Protein AF-A0A7J2JMW1-F1 (afdb_monomer)

Structure (mmCIF, N/CA/C/O backbone):
data_AF-A0A7J2JMW1-F1
#
_entry.id   AF-A0A7J2JMW1-F1
#
loop_
_atom_site.group_PDB
_atom_site.id
_atom_site.type_symbol
_atom_site.label_atom_id
_atom_site.label_alt_id
_atom_site.label_comp_id
_atom_site.label_asym_id
_atom_site.label_entity_id
_atom_site.label_seq_id
_atom_site.pdbx_PDB_ins_code
_atom_site.Cartn_x
_atom_site.Cartn_y
_atom_site.Cartn_z
_atom_site.occupancy
_atom_site.B_iso_or_equiv
_atom_site.auth_seq_id
_atom_site.auth_comp_id
_atom_site.auth_asym_id
_atom_site.auth_atom_id
_atom_site.pdbx_PDB_model_num
ATOM 1 N N . MET A 1 1 ? 37.264 -0.607 -30.965 1.00 69.75 1 MET A N 1
ATOM 2 C CA . MET A 1 1 ? 37.914 0.614 -31.497 1.00 69.75 1 MET A CA 1
ATOM 3 C C . MET A 1 1 ? 38.878 0.323 -32.638 1.00 69.75 1 MET A C 1
ATOM 5 O O . MET A 1 1 ? 38.460 0.465 -33.776 1.00 69.75 1 MET A O 1
ATOM 9 N N . ARG A 1 2 ? 40.104 -0.171 -32.392 1.00 77.38 2 ARG A N 1
ATOM 10 C CA . ARG A 1 2 ? 41.103 -0.419 -33.459 1.00 77.38 2 ARG A CA 1
ATOM 11 C C . ARG A 1 2 ? 40.596 -1.286 -34.617 1.00 77.38 2 ARG A C 1
ATOM 13 O O . ARG A 1 2 ? 40.834 -0.962 -35.769 1.00 77.38 2 ARG A O 1
ATOM 20 N N . GLN A 1 3 ? 39.846 -2.343 -34.321 1.00 74.31 3 GLN A N 1
ATOM 21 C CA . GLN A 1 3 ? 39.308 -3.227 -35.358 1.00 74.31 3 GLN A CA 1
ATOM 22 C C . GLN A 1 3 ? 38.201 -2.571 -36.197 1.00 74.31 3 GLN A C 1
ATOM 24 O O . GLN A 1 3 ? 38.167 -2.760 -37.406 1.00 74.31 3 GLN A O 1
ATOM 29 N N . ALA A 1 4 ? 37.348 -1.742 -35.586 1.00 71.19 4 ALA A N 1
ATOM 30 C CA . ALA A 1 4 ? 36.343 -0.965 -36.315 1.00 71.19 4 ALA A CA 1
ATOM 31 C C . ALA A 1 4 ? 37.003 0.067 -37.248 1.00 71.19 4 ALA A C 1
ATOM 33 O O . ALA A 1 4 ? 36.588 0.213 -38.392 1.00 71.19 4 ALA A O 1
ATOM 34 N N . TYR A 1 5 ? 38.082 0.706 -36.782 1.00 77.50 5 TYR A N 1
ATOM 35 C CA . TYR A 1 5 ? 38.898 1.623 -37.578 1.00 77.50 5 TYR A CA 1
ATOM 36 C C . TYR A 1 5 ? 39.557 0.932 -38.782 1.00 77.50 5 TYR A C 1
ATOM 38 O O . TYR A 1 5 ? 39.379 1.366 -39.917 1.00 77.50 5 TYR A O 1
ATOM 46 N N . VAL A 1 6 ? 40.251 -0.188 -38.554 1.00 80.19 6 VAL A N 1
ATOM 47 C CA . VAL A 1 6 ? 40.912 -0.958 -39.623 1.00 80.19 6 VAL A CA 1
ATOM 48 C C . VAL A 1 6 ? 39.897 -1.457 -40.654 1.00 80.19 6 VAL A C 1
ATOM 50 O O . VAL A 1 6 ? 40.123 -1.309 -41.852 1.00 80.19 6 VAL A O 1
ATOM 53 N N . ASN A 1 7 ? 38.753 -1.981 -40.209 1.00 80.19 7 ASN A N 1
ATOM 54 C CA . ASN A 1 7 ? 37.707 -2.463 -41.111 1.00 80.19 7 ASN A CA 1
ATOM 55 C C . ASN A 1 7 ? 37.127 -1.337 -41.978 1.00 80.19 7 ASN A C 1
ATOM 57 O O . ASN A 1 7 ? 36.917 -1.532 -43.173 1.00 80.19 7 ASN A O 1
ATOM 61 N N . ALA A 1 8 ? 36.895 -0.156 -41.404 1.00 79.44 8 ALA A N 1
ATOM 62 C CA . ALA A 1 8 ? 36.367 0.983 -42.145 1.00 79.44 8 ALA A CA 1
ATOM 63 C C . ALA A 1 8 ? 37.366 1.507 -43.187 1.00 79.44 8 ALA A C 1
ATOM 65 O O . ALA A 1 8 ? 36.980 1.765 -44.324 1.00 79.44 8 ALA A O 1
ATOM 66 N N . LEU A 1 9 ? 38.656 1.569 -42.842 1.00 81.50 9 LEU A N 1
ATOM 67 C CA . LEU A 1 9 ? 39.725 1.929 -43.779 1.00 81.50 9 LEU A CA 1
ATOM 68 C C . LEU A 1 9 ? 39.810 0.971 -44.967 1.00 81.50 9 LEU A C 1
ATOM 70 O O . LEU A 1 9 ? 39.900 1.416 -46.111 1.00 81.50 9 LEU A O 1
ATOM 74 N N . LEU A 1 10 ? 39.739 -0.336 -44.705 1.00 83.62 10 LEU A N 1
ATOM 75 C CA . LEU A 1 10 ? 39.743 -1.358 -45.753 1.00 83.62 10 LEU A CA 1
ATOM 76 C C . LEU A 1 10 ? 38.526 -1.234 -46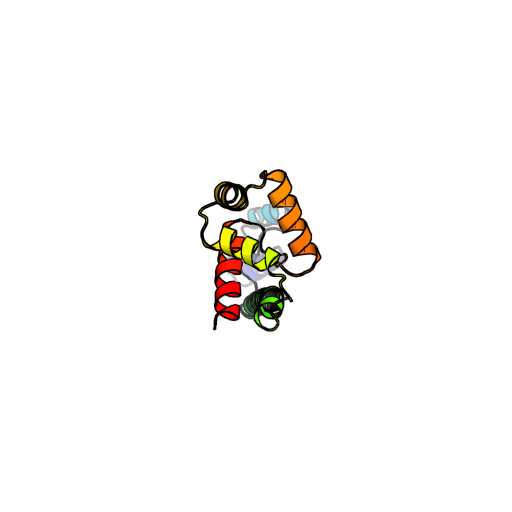.681 1.00 83.62 10 LEU A C 1
ATOM 78 O O . LEU A 1 10 ? 38.639 -1.469 -47.882 1.00 83.62 10 LEU A O 1
ATOM 82 N N . LEU A 1 11 ? 37.379 -0.825 -46.136 1.00 84.25 11 LEU A N 1
ATOM 83 C CA . LEU A 1 11 ? 36.120 -0.662 -46.864 1.00 84.25 11 LEU A CA 1
ATOM 84 C C . LEU A 1 11 ? 35.915 0.751 -47.444 1.00 84.25 11 LEU A C 1
ATOM 86 O O . LEU A 1 11 ? 34.873 1.001 -48.046 1.00 84.25 11 LEU A O 1
ATOM 90 N N . LYS A 1 12 ? 36.880 1.673 -47.280 1.00 82.31 12 LYS A N 1
ATOM 91 C CA . LYS A 1 12 ? 36.747 3.111 -47.607 1.00 82.31 12 LYS A CA 1
ATOM 92 C C . LYS A 1 12 ? 35.483 3.752 -47.008 1.00 82.31 12 LYS A C 1
ATOM 94 O O . LYS A 1 12 ? 34.867 4.625 -47.616 1.00 82.31 12 LYS A O 1
ATOM 99 N N . ALA A 1 13 ? 35.095 3.299 -45.823 1.00 83.38 13 ALA A N 1
ATOM 100 C CA . ALA A 1 13 ? 33.931 3.764 -45.086 1.00 83.38 13 ALA A CA 1
ATOM 101 C C . ALA A 1 13 ? 34.350 4.613 -43.878 1.00 83.38 13 ALA A C 1
ATOM 103 O O . ALA A 1 13 ? 35.514 4.626 -43.474 1.00 83.38 13 ALA A O 1
ATOM 104 N N . ILE A 1 14 ? 33.383 5.309 -43.282 1.00 81.06 14 ILE A N 1
ATOM 105 C CA . ILE A 1 14 ? 33.597 6.079 -42.055 1.00 81.06 14 ILE A CA 1
ATOM 106 C C . ILE A 1 14 ? 33.570 5.108 -40.861 1.00 81.06 14 ILE A C 1
ATOM 108 O O . ILE A 1 14 ? 32.594 4.365 -40.717 1.00 81.06 14 ILE A O 1
ATOM 112 N N . PRO A 1 15 ? 34.608 5.073 -40.006 1.00 82.62 15 PRO A N 1
ATOM 113 C CA . PRO A 1 15 ? 34.623 4.206 -38.836 1.00 82.62 15 PRO A CA 1
ATOM 114 C C . PRO A 1 15 ? 33.594 4.673 -37.810 1.00 82.62 15 PRO A C 1
ATOM 116 O O . PRO A 1 15 ? 33.664 5.795 -37.314 1.00 82.62 15 PRO A O 1
ATOM 119 N N . MET A 1 16 ? 32.654 3.793 -37.470 1.00 81.19 16 MET A N 1
ATOM 120 C CA . MET A 1 16 ? 31.580 4.079 -36.523 1.00 81.19 16 MET A CA 1
ATOM 121 C C . MET A 1 16 ? 31.387 2.920 -35.542 1.00 81.19 16 MET A C 1
ATOM 123 O O . MET A 1 16 ? 31.509 1.753 -35.916 1.00 81.19 16 MET A O 1
ATOM 127 N N . VAL A 1 17 ? 31.085 3.242 -34.284 1.00 80.56 17 VAL A N 1
ATOM 128 C CA . VAL A 1 17 ? 30.770 2.284 -33.218 1.00 80.56 17 VAL A CA 1
ATOM 129 C C . VAL A 1 17 ? 29.509 2.744 -32.490 1.00 80.56 17 VAL A C 1
ATOM 131 O O . VAL A 1 17 ? 29.374 3.914 -32.148 1.00 80.56 17 VAL A O 1
ATOM 134 N N . VAL A 1 18 ? 28.596 1.811 -32.231 1.00 78.19 18 VAL A N 1
ATOM 135 C CA . VAL A 1 18 ? 27.403 2.039 -31.405 1.00 78.19 18 VAL A CA 1
ATOM 136 C C . VAL A 1 18 ? 27.618 1.326 -30.074 1.00 78.19 18 VAL A C 1
ATOM 138 O O . VAL A 1 18 ? 27.895 0.123 -30.069 1.00 78.19 18 VAL A O 1
ATOM 141 N N . CYS A 1 19 ? 27.543 2.041 -28.951 1.00 73.50 19 CYS A N 1
ATOM 142 C CA . CYS A 1 19 ? 27.773 1.460 -27.625 1.00 73.50 19 CYS A CA 1
ATOM 143 C C . CYS A 1 19 ? 26.879 2.078 -26.540 1.00 73.50 19 CYS A C 1
ATOM 145 O O . CYS A 1 19 ? 26.310 3.148 -26.718 1.00 73.50 19 CYS A O 1
ATOM 147 N N . ARG A 1 20 ? 26.764 1.390 -25.398 1.00 66.75 20 ARG A N 1
ATOM 148 C CA . ARG A 1 20 ? 26.002 1.823 -24.207 1.00 66.75 20 ARG A CA 1
ATOM 149 C C . ARG A 1 20 ? 26.827 2.755 -23.301 1.00 66.75 20 ARG A C 1
ATOM 151 O O . ARG A 1 20 ? 26.780 2.650 -22.086 1.00 66.75 20 ARG A O 1
ATOM 158 N N . GLY A 1 21 ? 27.704 3.561 -23.896 1.00 70.62 21 GLY A N 1
ATOM 159 C CA . GLY A 1 21 ? 28.742 4.316 -23.186 1.00 70.62 21 GLY A CA 1
ATOM 160 C C . GLY A 1 21 ? 30.121 3.643 -23.189 1.00 70.62 21 GLY A C 1
ATOM 161 O O . GLY A 1 21 ? 30.333 2.581 -23.786 1.00 70.62 21 GLY A O 1
ATOM 162 N N . PHE A 1 22 ? 31.092 4.306 -22.561 1.00 72.31 22 PHE A N 1
ATOM 163 C CA . PHE A 1 22 ? 32.492 3.882 -22.524 1.00 72.31 22 PHE A CA 1
ATOM 164 C C . PHE A 1 22 ? 32.812 3.108 -21.244 1.00 72.31 22 PHE A C 1
ATOM 166 O O . PHE A 1 22 ? 32.575 3.592 -20.143 1.00 72.31 22 PHE A O 1
ATOM 173 N N . SER A 1 23 ? 33.423 1.928 -21.381 1.00 68.19 23 SER A N 1
ATOM 174 C CA . SER A 1 23 ? 33.852 1.116 -20.231 1.00 68.19 23 SER A CA 1
ATOM 175 C C . SER A 1 23 ? 35.045 1.710 -19.465 1.00 68.19 23 SER A C 1
ATOM 177 O O . SER A 1 23 ? 35.280 1.330 -18.324 1.00 68.19 23 SER A O 1
ATOM 179 N N . ASP A 1 24 ? 35.810 2.608 -20.093 1.00 76.06 24 ASP A N 1
ATOM 180 C CA . ASP A 1 24 ? 36.987 3.281 -19.529 1.00 76.06 24 ASP A CA 1
ATOM 181 C C . ASP A 1 24 ? 37.184 4.630 -20.258 1.00 76.06 24 ASP A C 1
ATOM 183 O O . ASP A 1 24 ? 37.062 4.660 -21.491 1.00 76.06 24 ASP A O 1
ATOM 187 N N . PRO A 1 25 ? 37.507 5.737 -19.559 1.00 73.06 25 PRO A N 1
ATOM 188 C CA . PRO A 1 25 ? 37.962 6.990 -20.173 1.00 73.06 25 PRO A CA 1
ATOM 189 C C . PRO A 1 25 ? 39.006 6.809 -21.291 1.00 73.06 25 PRO A C 1
ATOM 191 O O . PRO A 1 25 ? 38.970 7.514 -22.301 1.00 73.06 25 PRO A O 1
ATOM 194 N N . SER A 1 26 ? 39.892 5.820 -21.160 1.00 77.12 26 SER A N 1
ATOM 195 C CA . SER A 1 26 ? 40.912 5.480 -22.161 1.00 77.12 26 SER A CA 1
ATOM 196 C C . SER A 1 26 ? 40.309 5.061 -23.509 1.00 77.12 26 SER A C 1
ATOM 198 O O . SER A 1 26 ? 40.881 5.322 -24.568 1.00 77.12 26 SER A O 1
ATOM 200 N N . ALA A 1 27 ? 39.130 4.430 -23.502 1.00 77.12 27 ALA A N 1
ATOM 201 C CA . ALA A 1 27 ? 38.442 4.013 -24.721 1.00 77.12 27 ALA A CA 1
ATOM 202 C C . ALA A 1 27 ? 37.821 5.198 -25.477 1.00 77.12 27 ALA A C 1
ATOM 204 O O . ALA A 1 27 ? 37.721 5.142 -26.704 1.00 77.12 27 ALA A O 1
ATOM 205 N N . ARG A 1 28 ? 37.449 6.265 -24.758 1.00 80.06 28 ARG A N 1
ATOM 206 C CA . ARG A 1 28 ? 36.946 7.518 -25.333 1.00 80.06 28 ARG A CA 1
ATOM 207 C C . ARG A 1 28 ? 38.056 8.315 -26.000 1.00 80.06 28 ARG A C 1
ATOM 209 O O . ARG A 1 28 ? 37.917 8.674 -27.164 1.00 80.06 28 ARG A O 1
ATOM 216 N N . ALA A 1 29 ? 39.183 8.484 -25.312 1.00 81.19 29 ALA A N 1
ATOM 217 C CA . ALA A 1 29 ? 40.359 9.145 -25.877 1.00 81.19 29 ALA A CA 1
ATOM 218 C C . ALA A 1 29 ? 40.839 8.449 -27.165 1.00 81.19 29 ALA A C 1
ATOM 220 O O . ALA A 1 29 ? 41.103 9.101 -28.171 1.00 81.19 29 ALA A 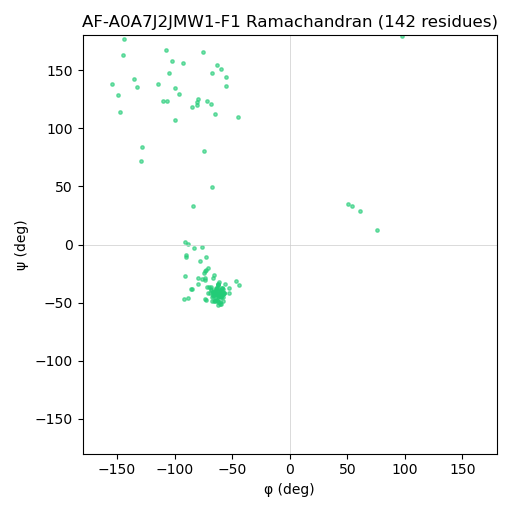O 1
ATOM 221 N N . LEU A 1 30 ? 40.851 7.110 -27.173 1.00 81.25 30 LEU A N 1
ATOM 222 C CA . LEU A 1 30 ? 41.211 6.325 -28.356 1.00 81.25 30 LEU A CA 1
ATOM 223 C C . LEU A 1 30 ? 40.192 6.458 -29.507 1.00 81.25 30 LEU A C 1
ATOM 225 O O . LEU A 1 30 ? 40.558 6.299 -30.669 1.00 81.25 30 LEU A O 1
ATOM 229 N N . ALA A 1 31 ? 38.913 6.708 -29.205 1.00 81.62 31 ALA A N 1
ATOM 230 C CA . ALA A 1 31 ? 37.883 6.973 -30.213 1.00 81.62 31 ALA A CA 1
ATOM 231 C C . ALA A 1 31 ? 38.170 8.271 -30.964 1.00 81.62 31 ALA A C 1
ATOM 233 O O . ALA A 1 31 ? 38.141 8.298 -32.193 1.00 81.62 31 ALA A O 1
ATOM 234 N N . GLU A 1 32 ? 38.457 9.320 -30.193 1.00 81.12 32 GLU A N 1
ATOM 235 C CA . GLU A 1 32 ? 38.725 10.667 -30.681 1.00 81.12 32 GLU A CA 1
ATOM 236 C C . GLU A 1 32 ? 40.033 10.704 -31.477 1.00 81.12 32 GLU A C 1
ATOM 238 O O . GLU A 1 32 ? 40.051 11.226 -32.590 1.00 81.12 32 GLU A O 1
ATOM 243 N N . GLU A 1 33 ? 41.094 10.062 -30.974 1.00 82.62 33 GLU A N 1
ATOM 244 C CA . GLU A 1 33 ? 42.394 9.977 -31.656 1.00 82.62 33 GLU A CA 1
ATOM 245 C C . GLU A 1 33 ? 42.295 9.271 -33.018 1.00 82.62 33 GLU A C 1
ATOM 247 O O . GLU A 1 33 ? 42.921 9.685 -33.993 1.00 82.62 33 GLU A O 1
ATOM 252 N N . LEU A 1 34 ? 41.476 8.219 -33.106 1.00 81.62 34 LEU A N 1
ATOM 253 C CA . LEU A 1 34 ? 41.272 7.449 -34.336 1.00 81.62 34 LEU A CA 1
ATOM 254 C C . LEU A 1 34 ? 40.150 8.006 -35.229 1.00 81.62 34 LEU A C 1
ATOM 256 O O . LEU A 1 34 ? 39.857 7.413 -36.268 1.00 81.62 34 LEU A O 1
ATOM 260 N N . GLY A 1 35 ? 39.493 9.102 -34.837 1.00 80.06 35 GLY A N 1
ATOM 261 C CA . GLY A 1 35 ? 38.379 9.688 -35.586 1.00 80.06 35 GLY A CA 1
ATOM 262 C C . GLY A 1 35 ? 37.176 8.750 -35.750 1.00 80.06 35 GLY A C 1
ATOM 263 O O . GLY A 1 35 ? 36.464 8.826 -36.750 1.00 80.06 35 GLY A O 1
ATOM 264 N N . VAL A 1 36 ? 36.959 7.832 -34.804 1.00 84.50 36 VAL A N 1
ATOM 265 C CA . VAL A 1 36 ? 35.831 6.892 -34.826 1.00 84.50 36 VAL A CA 1
ATOM 266 C C . VAL A 1 36 ? 34.582 7.605 -34.316 1.00 84.50 36 VAL A C 1
ATOM 268 O O . VAL A 1 36 ? 34.557 8.082 -33.184 1.00 84.50 36 VAL A O 1
ATOM 271 N N . HIS A 1 37 ? 33.517 7.640 -35.115 1.00 79.62 37 HIS A N 1
ATOM 272 C CA . HIS A 1 37 ? 32.234 8.17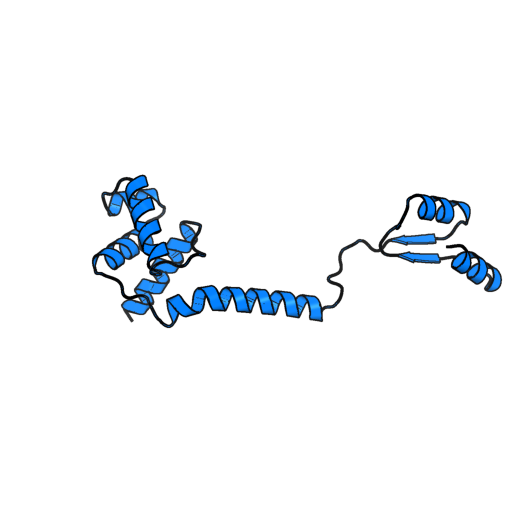3 -34.666 1.00 79.62 37 HIS A CA 1
ATOM 273 C C . HIS A 1 37 ? 31.571 7.219 -33.676 1.00 79.62 37 HIS A C 1
ATOM 275 O O . HIS A 1 37 ? 31.332 6.054 -33.992 1.00 79.62 37 HIS A O 1
ATOM 281 N N . VAL A 1 38 ? 31.260 7.717 -32.482 1.00 79.81 38 VAL A N 1
ATOM 282 C CA . VAL A 1 38 ? 30.598 6.932 -31.441 1.00 79.81 38 VAL A CA 1
ATOM 283 C C . VAL A 1 38 ? 29.176 7.438 -31.259 1.00 79.81 38 VAL A C 1
ATOM 285 O O . VAL A 1 38 ? 28.966 8.620 -31.001 1.00 79.81 38 VAL A O 1
ATOM 288 N N . ILE A 1 39 ? 28.208 6.535 -31.407 1.00 78.19 39 ILE A N 1
ATOM 289 C CA . ILE A 1 39 ? 26.815 6.776 -31.029 1.00 78.19 39 ILE A CA 1
ATOM 290 C C . ILE A 1 39 ? 26.611 6.108 -29.672 1.00 78.19 39 ILE A C 1
ATOM 292 O O . ILE A 1 39 ? 26.582 4.877 -29.578 1.00 78.19 39 ILE A O 1
ATOM 296 N N . GLU A 1 40 ? 26.513 6.929 -28.629 1.00 74.56 40 GLU A N 1
ATOM 297 C CA . GLU A 1 40 ? 26.137 6.483 -27.292 1.00 74.56 40 GLU A CA 1
ATOM 298 C C . GLU A 1 40 ? 24.616 6.333 -27.228 1.00 74.56 40 GLU A C 1
ATOM 300 O O . GLU A 1 40 ? 23.872 7.283 -27.466 1.00 74.56 40 GLU A O 1
ATOM 305 N N . LEU A 1 41 ? 24.152 5.120 -26.945 1.00 68.44 41 LEU A N 1
ATOM 306 C CA . LEU A 1 41 ? 22.758 4.876 -26.600 1.00 68.44 41 LEU A CA 1
ATOM 307 C C . LEU A 1 41 ? 22.615 5.132 -25.097 1.00 68.44 41 LEU A C 1
ATOM 309 O O . LEU A 1 41 ? 23.278 4.456 -24.312 1.00 68.44 41 LEU A O 1
ATOM 313 N N . GLU A 1 42 ? 21.792 6.110 -24.709 1.00 59.47 42 GLU A N 1
ATOM 314 C CA . GLU A 1 42 ? 21.454 6.354 -23.301 1.00 59.47 42 GLU A CA 1
ATOM 315 C C . GLU A 1 42 ? 20.888 5.072 -22.660 1.00 59.47 42 GLU A C 1
ATOM 317 O O . GLU A 1 42 ? 20.167 4.314 -23.316 1.00 59.47 42 GLU A O 1
ATOM 322 N N . ASP A 1 43 ? 21.208 4.840 -21.380 1.00 55.34 43 ASP A N 1
ATOM 323 C CA . ASP A 1 43 ? 20.792 3.691 -20.550 1.00 55.34 43 ASP A CA 1
ATOM 324 C C . ASP A 1 43 ? 19.280 3.687 -20.237 1.00 55.34 43 ASP A C 1
ATOM 326 O O . ASP A 1 43 ? 18.835 3.555 -19.098 1.00 55.34 43 ASP A O 1
ATOM 330 N N . LEU A 1 44 ? 18.444 3.845 -21.253 1.00 58.34 44 LEU A N 1
ATOM 331 C CA . LEU A 1 44 ? 16.997 3.778 -21.147 1.00 58.34 44 LEU A CA 1
ATOM 332 C C . LEU A 1 44 ? 16.469 2.822 -22.200 1.00 58.34 44 LEU A C 1
ATOM 334 O O . LEU A 1 44 ? 15.820 3.205 -23.167 1.00 58.34 44 LEU A O 1
ATOM 338 N N . LEU A 1 45 ? 16.709 1.537 -21.966 1.00 56.16 45 LEU A N 1
ATOM 339 C CA . LEU A 1 45 ? 15.819 0.505 -22.465 1.00 56.16 45 LEU A CA 1
ATOM 340 C C . LEU A 1 45 ? 15.793 -0.655 -21.482 1.00 56.16 45 LEU A C 1
ATOM 342 O O . LEU A 1 45 ? 16.772 -1.385 -21.314 1.00 56.16 45 LEU A O 1
ATOM 346 N N . ILE A 1 46 ? 14.618 -0.847 -20.883 1.00 55.00 46 ILE A N 1
ATOM 347 C CA . ILE A 1 46 ? 14.162 -2.175 -20.489 1.00 55.00 46 ILE A CA 1
ATOM 348 C C . ILE A 1 46 ? 14.460 -3.076 -21.690 1.00 55.00 46 ILE A C 1
ATOM 350 O O . ILE A 1 46 ? 13.933 -2.851 -22.781 1.00 55.00 46 ILE A O 1
ATOM 354 N N . SER A 1 47 ? 15.445 -3.956 -21.527 1.00 59.38 47 SER A N 1
ATOM 355 C CA . SER A 1 47 ? 16.237 -4.480 -22.646 1.00 59.38 47 SER A CA 1
ATOM 356 C C . SER A 1 47 ? 15.461 -5.477 -23.509 1.00 59.38 47 SER A C 1
ATOM 358 O O . SER A 1 47 ? 15.888 -5.800 -24.616 1.00 59.38 47 SER A O 1
ATOM 360 N N . ASP A 1 48 ? 14.295 -5.906 -23.032 1.00 68.75 48 ASP A N 1
ATOM 361 C CA . ASP A 1 48 ? 13.338 -6.737 -23.742 1.00 68.75 48 ASP A CA 1
ATOM 362 C C . ASP A 1 48 ? 11.913 -6.384 -23.260 1.00 68.75 48 ASP A C 1
ATOM 364 O O . ASP A 1 48 ? 11.660 -6.375 -22.048 1.00 68.75 48 ASP A O 1
ATOM 368 N N . PRO A 1 49 ? 10.952 -6.095 -24.158 1.00 75.56 49 PRO A N 1
ATOM 369 C CA . PRO A 1 49 ? 9.536 -6.004 -23.806 1.00 75.56 49 PRO A CA 1
ATOM 370 C C . PRO A 1 49 ? 9.030 -7.173 -22.946 1.00 75.56 49 PRO A C 1
ATOM 372 O O . PRO A 1 49 ? 8.161 -6.956 -22.097 1.00 75.56 49 PRO A O 1
ATOM 375 N N . GLU A 1 50 ? 9.582 -8.380 -23.099 1.00 79.44 50 GLU A N 1
ATOM 376 C CA . GLU A 1 50 ? 9.204 -9.521 -22.260 1.00 79.44 50 GLU A CA 1
ATOM 377 C C . GLU A 1 50 ? 9.757 -9.439 -20.843 1.00 79.44 50 GLU A C 1
ATOM 379 O O . GLU A 1 50 ? 9.077 -9.863 -19.907 1.00 79.44 50 GLU A O 1
ATOM 384 N N . GLU A 1 51 ? 10.917 -8.818 -20.648 1.00 79.56 51 GLU A N 1
ATOM 385 C CA . GLU A 1 51 ? 11.451 -8.534 -19.318 1.00 79.56 51 GLU A CA 1
ATOM 386 C C . GLU A 1 51 ? 10.552 -7.528 -18.586 1.00 79.56 51 GLU A C 1
ATOM 388 O O . GLU A 1 51 ? 10.173 -7.756 -17.436 1.00 79.56 51 GLU A O 1
ATOM 393 N N . LEU A 1 52 ? 10.096 -6.475 -19.280 1.00 81.75 52 LEU A N 1
ATOM 394 C CA . LEU A 1 52 ? 9.121 -5.529 -18.725 1.00 81.75 52 LEU A CA 1
ATOM 395 C C . LEU A 1 52 ? 7.830 -6.235 -18.312 1.00 81.75 52 LEU A C 1
ATOM 397 O O . LEU A 1 52 ? 7.310 -6.022 -17.215 1.00 81.75 52 LEU A O 1
ATOM 401 N N . ARG A 1 53 ? 7.286 -7.071 -19.201 1.00 84.75 53 ARG A N 1
ATOM 402 C CA . ARG A 1 53 ? 6.049 -7.806 -18.923 1.00 84.75 53 ARG A CA 1
ATOM 403 C C . ARG A 1 53 ? 6.223 -8.775 -17.767 1.00 84.75 53 ARG A C 1
ATOM 405 O O . ARG A 1 53 ? 5.285 -8.923 -16.985 1.00 84.75 53 ARG A O 1
ATOM 412 N N . ALA A 1 54 ? 7.380 -9.422 -17.654 1.00 87.94 54 ALA A N 1
ATOM 413 C CA . ALA A 1 54 ? 7.694 -10.297 -16.536 1.00 87.94 54 ALA A CA 1
ATOM 414 C C . ALA A 1 54 ? 7.721 -9.513 -15.218 1.00 87.94 54 ALA A C 1
ATOM 416 O O . ALA A 1 54 ? 7.032 -9.910 -14.279 1.00 87.94 54 ALA A O 1
ATOM 417 N N . MET A 1 55 ? 8.410 -8.367 -15.175 1.00 87.19 55 MET A N 1
ATOM 418 C CA . MET A 1 55 ? 8.451 -7.501 -13.991 1.00 87.19 55 MET A CA 1
ATOM 419 C C . MET A 1 55 ? 7.054 -7.016 -13.592 1.00 87.19 55 MET A C 1
ATOM 421 O O . MET A 1 55 ? 6.637 -7.201 -12.454 1.00 87.19 55 MET A O 1
ATOM 425 N N . ILE A 1 56 ? 6.281 -6.462 -14.533 1.00 90.00 56 ILE A N 1
ATOM 426 C CA . ILE A 1 56 ? 4.925 -5.966 -14.245 1.00 90.00 56 ILE A CA 1
ATOM 427 C C . ILE A 1 56 ? 4.022 -7.103 -13.763 1.00 90.00 56 ILE A C 1
ATOM 429 O O . ILE A 1 56 ? 3.274 -6.934 -12.803 1.00 90.00 56 ILE A O 1
ATOM 433 N N . ARG A 1 57 ? 4.070 -8.271 -14.417 1.00 92.88 57 ARG A N 1
ATOM 434 C CA . ARG A 1 57 ? 3.262 -9.430 -14.020 1.00 92.88 57 ARG A CA 1
ATOM 435 C C . ARG A 1 57 ? 3.600 -9.875 -12.604 1.00 92.88 57 ARG A C 1
ATOM 437 O O . ARG A 1 57 ? 2.688 -10.222 -11.859 1.00 92.88 57 ARG A O 1
ATOM 444 N N . GLU A 1 58 ? 4.878 -9.870 -12.250 1.00 92.88 58 GLU A N 1
ATOM 445 C CA . GLU A 1 58 ? 5.339 -10.254 -10.924 1.00 92.88 58 GLU A CA 1
ATOM 446 C C . GLU A 1 58 ? 4.891 -9.253 -9.854 1.00 92.88 58 GLU A C 1
ATOM 448 O O . GLU A 1 58 ? 4.322 -9.663 -8.843 1.00 92.88 58 GLU A O 1
ATOM 453 N N . GLU A 1 59 ? 5.026 -7.953 -10.112 1.00 91.31 59 GLU A N 1
ATOM 454 C CA . GLU A 1 59 ? 4.555 -6.903 -9.202 1.00 91.31 59 GLU A CA 1
ATOM 455 C C . GLU A 1 59 ? 3.033 -6.945 -9.013 1.00 91.31 59 GLU A C 1
ATOM 457 O O . GLU A 1 59 ? 2.534 -6.899 -7.888 1.00 91.31 59 GLU A O 1
ATOM 462 N N . VAL A 1 60 ? 2.271 -7.122 -10.097 1.00 93.56 60 VAL A N 1
ATOM 463 C CA . VAL A 1 60 ? 0.810 -7.281 -10.021 1.00 93.56 60 VAL A CA 1
ATOM 464 C C . VAL A 1 60 ? 0.446 -8.538 -9.235 1.00 93.56 60 VAL A C 1
ATOM 466 O O . VAL A 1 60 ? -0.419 -8.486 -8.361 1.00 93.56 60 VAL A O 1
ATOM 469 N N . ARG A 1 61 ? 1.112 -9.668 -9.498 1.00 91.81 61 ARG A N 1
ATOM 470 C CA . ARG A 1 61 ? 0.897 -10.917 -8.757 1.00 91.81 61 ARG A CA 1
ATOM 471 C C . ARG A 1 61 ? 1.187 -10.727 -7.269 1.00 91.81 61 ARG A C 1
ATOM 473 O O . ARG A 1 61 ? 0.398 -11.186 -6.446 1.00 91.81 61 ARG A O 1
ATOM 480 N N . SER A 1 62 ? 2.278 -10.046 -6.930 1.00 89.88 62 SER A N 1
ATOM 481 C CA . SER A 1 62 ? 2.657 -9.731 -5.552 1.00 89.88 62 SER A CA 1
ATOM 482 C C . SER A 1 62 ? 1.585 -8.880 -4.864 1.00 89.88 62 SER A C 1
ATOM 484 O O . SER A 1 62 ? 1.044 -9.283 -3.834 1.00 89.88 62 SER A O 1
ATOM 486 N N . ALA A 1 63 ? 1.158 -7.783 -5.499 1.00 87.12 63 ALA A N 1
ATOM 487 C CA . ALA A 1 63 ? 0.094 -6.920 -4.987 1.00 87.12 63 ALA A CA 1
ATOM 488 C C . ALA A 1 63 ? -1.227 -7.682 -4.776 1.00 87.12 63 ALA A C 1
ATOM 490 O O . ALA A 1 63 ? -1.885 -7.535 -3.744 1.00 87.12 63 ALA A O 1
ATOM 491 N N . MET A 1 64 ? -1.606 -8.552 -5.718 1.00 86.56 64 MET A N 1
ATOM 492 C CA . MET A 1 64 ? -2.791 -9.402 -5.574 1.00 86.56 64 MET A CA 1
ATOM 493 C C . MET A 1 64 ? -2.659 -10.368 -4.392 1.00 86.56 64 MET A C 1
ATOM 495 O O . MET A 1 64 ? -3.613 -10.527 -3.634 1.00 86.56 64 MET A O 1
ATOM 499 N N . MET A 1 65 ? -1.492 -10.988 -4.199 1.00 85.31 65 MET A N 1
ATOM 500 C CA . MET A 1 65 ? -1.245 -11.902 -3.077 1.00 85.31 65 MET A CA 1
ATOM 501 C C . MET A 1 65 ? -1.276 -11.196 -1.716 1.00 85.31 65 MET A C 1
ATOM 503 O O . MET A 1 65 ? -1.611 -11.831 -0.719 1.00 85.31 65 MET A O 1
ATOM 507 N N . GLU A 1 66 ? -0.982 -9.898 -1.659 1.00 81.50 66 GLU A N 1
ATOM 508 C CA . GLU A 1 66 ? -1.106 -9.107 -0.431 1.00 81.50 66 GLU A CA 1
ATOM 509 C C . GLU A 1 66 ? -2.548 -8.666 -0.128 1.00 81.50 66 GLU A C 1
ATOM 511 O O . GLU A 1 66 ? -2.933 -8.576 1.041 1.00 81.50 66 GLU A O 1
ATOM 516 N N . VAL A 1 67 ? -3.356 -8.381 -1.155 1.00 80.25 67 VAL A N 1
ATOM 517 C CA . VAL A 1 67 ? -4.715 -7.831 -0.996 1.00 80.25 67 VAL A CA 1
ATOM 518 C C . VAL A 1 67 ? -5.784 -8.924 -0.924 1.00 80.25 67 VAL A C 1
ATOM 520 O O . VAL A 1 67 ? -6.649 -8.885 -0.046 1.00 80.25 67 VAL A O 1
ATOM 523 N N . LEU A 1 68 ? -5.737 -9.913 -1.823 1.00 79.75 68 LEU A N 1
ATOM 524 C CA . LEU A 1 68 ? -6.788 -10.925 -1.971 1.00 79.75 68 LEU A CA 1
ATOM 525 C C . LEU A 1 68 ? -7.092 -11.712 -0.690 1.00 79.75 68 LEU A C 1
ATOM 527 O O . LEU A 1 68 ? -8.277 -11.919 -0.429 1.00 79.75 68 LEU A O 1
ATOM 531 N N . PRO A 1 69 ? -6.112 -12.143 0.132 1.00 76.62 69 PRO A N 1
ATOM 532 C CA . PRO A 1 69 ? -6.418 -12.916 1.332 1.00 76.62 69 PRO A CA 1
ATOM 533 C C . PRO A 1 69 ? -7.346 -12.178 2.301 1.00 76.62 69 PRO A C 1
ATOM 535 O O . PRO A 1 69 ? -8.267 -12.792 2.830 1.00 76.62 69 PRO A O 1
ATOM 538 N N . GLY A 1 70 ? -7.149 -10.867 2.481 1.00 71.12 70 GLY A N 1
ATOM 539 C CA . GLY A 1 70 ? -7.975 -10.058 3.380 1.00 71.12 70 GLY A CA 1
ATOM 540 C C . GLY A 1 70 ? -9.380 -9.770 2.842 1.00 71.12 70 GLY A C 1
ATOM 541 O O . GLY A 1 70 ? -10.274 -9.486 3.631 1.00 71.12 70 GLY A O 1
ATOM 542 N N . VAL A 1 71 ? -9.579 -9.845 1.520 1.00 73.38 71 VAL A N 1
ATOM 543 C CA . VAL A 1 71 ? -10.888 -9.644 0.874 1.00 73.38 71 VAL A CA 1
ATOM 544 C C .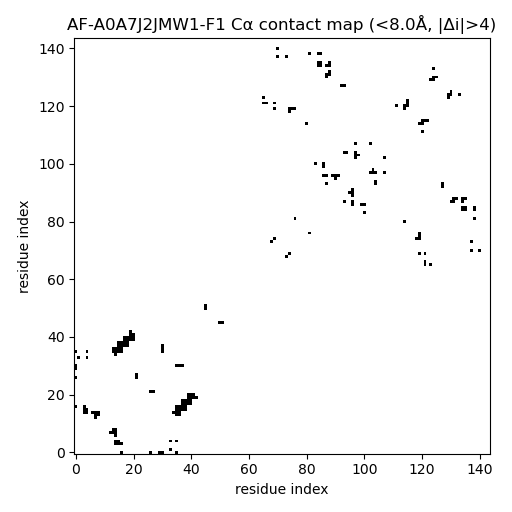 VAL A 1 71 ? -11.664 -10.959 0.780 1.00 73.38 71 VAL A C 1
ATOM 546 O O . VAL A 1 71 ? -12.846 -11.005 1.098 1.00 73.38 71 VAL A O 1
ATOM 549 N N . LEU A 1 72 ? -11.008 -12.042 0.352 1.00 74.56 72 LEU A N 1
ATOM 550 C CA . LEU A 1 72 ? -11.646 -13.343 0.118 1.00 74.56 72 LEU A CA 1
ATOM 551 C C . LEU A 1 72 ? -11.953 -14.102 1.412 1.00 74.56 72 LEU A C 1
ATOM 553 O O . LEU A 1 72 ? -12.880 -14.909 1.452 1.00 74.56 72 LEU A O 1
ATOM 557 N N . ARG A 1 73 ? -11.158 -13.886 2.461 1.00 74.00 73 ARG A N 1
ATOM 558 C CA . ARG A 1 73 ? -11.427 -14.387 3.809 1.00 74.00 73 ARG A CA 1
ATOM 559 C C . ARG A 1 73 ? -11.322 -13.215 4.771 1.00 74.00 73 ARG A C 1
ATOM 561 O O . ARG A 1 73 ? -10.246 -13.014 5.342 1.00 74.00 73 ARG A O 1
ATOM 568 N N . PRO A 1 74 ? -12.404 -12.432 4.932 1.00 72.06 74 PRO A N 1
ATOM 569 C CA . PRO A 1 74 ? -12.386 -11.336 5.878 1.00 72.06 74 PRO A CA 1
ATOM 570 C C . PRO A 1 74 ? -11.997 -11.878 7.262 1.00 72.06 74 PRO A C 1
ATOM 572 O O . PRO A 1 74 ? -12.448 -12.961 7.657 1.00 72.06 74 PRO A O 1
ATOM 575 N N . PRO A 1 75 ? -11.109 -11.174 7.981 1.00 74.06 75 PRO A N 1
ATOM 576 C CA . PRO A 1 75 ? -10.688 -11.586 9.309 1.00 74.06 75 PRO A CA 1
ATOM 577 C C . PRO A 1 75 ? -11.902 -11.654 10.239 1.00 74.06 75 PRO A C 1
ATOM 579 O O . PRO A 1 75 ? -12.866 -10.907 10.073 1.00 74.06 75 PRO A O 1
ATOM 582 N N . GLN A 1 76 ? -11.853 -12.529 11.245 1.00 79.81 76 GLN A N 1
ATOM 583 C CA . GLN A 1 76 ? -12.848 -12.484 12.313 1.00 79.81 76 GLN A CA 1
ATOM 584 C C . GLN A 1 76 ? -12.680 -11.172 13.080 1.00 79.81 76 GLN A C 1
ATOM 586 O O . GLN A 1 76 ? -11.660 -10.945 13.736 1.00 79.81 76 GLN A O 1
ATOM 591 N N . LEU A 1 77 ? -13.680 -10.306 12.957 1.00 83.00 77 LEU A N 1
ATOM 592 C CA . LEU A 1 77 ? -13.738 -9.023 13.637 1.00 83.00 77 LEU A CA 1
ATOM 593 C C . LEU A 1 77 ? -14.639 -9.134 14.860 1.00 83.00 77 LEU A C 1
ATOM 595 O O . LEU A 1 77 ? -15.737 -9.684 14.784 1.00 83.00 77 LEU A O 1
ATOM 599 N N . SER A 1 78 ? -14.178 -8.590 15.981 1.00 85.56 78 SER A N 1
ATOM 600 C CA . SER A 1 78 ? -15.041 -8.332 17.127 1.00 85.56 78 SER A CA 1
ATOM 601 C C . SER A 1 78 ? -15.923 -7.107 16.868 1.00 85.56 78 SER A C 1
ATOM 603 O O . SER A 1 78 ? -15.650 -6.298 15.978 1.00 85.56 78 SER A O 1
ATOM 605 N N . GLU A 1 79 ? -16.959 -6.917 17.685 1.00 84.50 79 GLU A N 1
ATOM 606 C CA . GLU A 1 79 ? -17.772 -5.694 17.635 1.00 84.50 79 GLU A CA 1
ATOM 607 C C . GLU A 1 79 ? -16.931 -4.423 17.817 1.00 84.50 79 GLU A C 1
ATOM 609 O O . GLU A 1 79 ? -17.209 -3.397 17.197 1.00 84.50 79 GLU A O 1
ATOM 614 N N . ASP A 1 80 ? -15.878 -4.486 18.632 1.00 85.56 80 ASP A N 1
ATOM 615 C CA . ASP A 1 80 ? -14.981 -3.352 18.845 1.00 85.56 80 ASP A CA 1
ATOM 616 C C . ASP A 1 80 ? -14.106 -3.078 17.617 1.00 85.56 80 ASP A C 1
ATOM 618 O O . ASP A 1 80 ? -13.903 -1.916 17.264 1.00 85.56 80 ASP A O 1
ATOM 622 N N . ASP A 1 81 ? -13.661 -4.117 16.903 1.00 87.94 81 ASP A N 1
ATOM 623 C CA . ASP A 1 81 ? -12.928 -3.940 15.648 1.00 87.94 81 ASP A CA 1
ATOM 624 C C . ASP A 1 81 ? -13.812 -3.269 14.580 1.00 87.94 81 ASP A C 1
ATOM 626 O O . ASP A 1 81 ? -13.354 -2.387 13.852 1.00 87.94 81 ASP A O 1
ATOM 630 N N . VAL A 1 82 ? -15.097 -3.639 14.511 1.00 87.19 82 VAL A N 1
ATOM 631 C CA . VAL A 1 82 ? -16.068 -3.022 13.592 1.00 87.19 82 VAL A CA 1
ATOM 632 C C . VAL A 1 82 ? -16.308 -1.553 13.946 1.00 87.19 82 VAL A C 1
ATOM 634 O O . VAL A 1 82 ? -16.339 -0.713 13.045 1.00 87.19 82 VAL A O 1
ATOM 637 N N . LYS A 1 83 ? -16.415 -1.205 15.237 1.00 89.25 83 LYS A N 1
ATOM 638 C CA . LYS A 1 83 ? -16.521 0.201 15.678 1.00 89.25 83 LYS A CA 1
ATOM 639 C C . LYS A 1 83 ? -15.309 1.019 15.237 1.00 89.25 83 LYS A C 1
ATOM 641 O O . LYS A 1 83 ? -15.477 2.130 14.736 1.00 89.25 83 LYS A O 1
ATOM 646 N N . VAL A 1 84 ? -14.106 0.461 15.381 1.00 90.31 84 VAL A N 1
ATOM 647 C CA . VAL A 1 84 ? -12.863 1.108 14.941 1.00 90.31 84 VAL A CA 1
ATOM 648 C C . VAL A 1 84 ? -12.867 1.323 13.427 1.00 90.31 84 VAL A C 1
ATOM 650 O O . VAL A 1 84 ? -12.623 2.436 12.966 1.00 90.31 84 VAL A O 1
ATOM 653 N N . LEU A 1 85 ? -13.204 0.296 12.643 1.00 89.38 85 LEU A N 1
ATOM 654 C CA . LEU A 1 85 ? -13.289 0.407 11.184 1.00 89.38 85 LEU A CA 1
ATOM 655 C C . LEU A 1 85 ? -14.342 1.427 10.738 1.00 89.38 85 LEU A C 1
ATOM 657 O O . LEU A 1 85 ? -14.091 2.188 9.803 1.00 89.38 85 LEU A O 1
ATOM 661 N N . ARG A 1 86 ? -15.489 1.494 11.423 1.00 90.12 86 ARG A N 1
ATOM 662 C CA . ARG A 1 86 ? -16.543 2.470 11.127 1.00 90.12 86 ARG A CA 1
ATOM 663 C C . ARG A 1 86 ? -16.059 3.897 11.382 1.00 90.12 86 ARG A C 1
ATOM 665 O O . ARG A 1 86 ? -16.156 4.727 10.479 1.00 90.12 86 ARG A O 1
ATOM 672 N N . ALA A 1 87 ? -15.426 4.147 12.529 1.00 90.75 87 ALA A N 1
ATOM 673 C CA . ALA A 1 87 ? -14.826 5.444 12.839 1.00 90.75 87 ALA A CA 1
ATOM 674 C C . ALA A 1 87 ? -13.779 5.874 11.799 1.00 90.75 87 ALA A C 1
ATOM 676 O O . ALA A 1 87 ? -13.745 7.042 11.421 1.00 90.75 87 ALA A O 1
ATOM 677 N N . ILE A 1 88 ? -12.971 4.942 11.281 1.00 91.88 88 ILE A N 1
ATOM 678 C CA . ILE A 1 88 ? -11.993 5.216 10.214 1.00 91.88 88 ILE A CA 1
ATOM 679 C C . ILE A 1 88 ? -12.682 5.515 8.874 1.00 91.88 88 ILE A C 1
ATOM 681 O O . ILE A 1 88 ? -12.285 6.429 8.156 1.00 91.88 88 ILE A O 1
ATOM 685 N N . SER A 1 89 ? -13.726 4.764 8.519 1.00 90.50 89 SER A N 1
ATOM 686 C CA . SER A 1 89 ? -14.423 4.933 7.236 1.00 90.50 89 SER A CA 1
ATOM 687 C C . SER A 1 89 ? -15.099 6.306 7.099 1.00 90.50 89 SER A C 1
ATOM 689 O O . SER A 1 89 ? -15.055 6.933 6.032 1.00 90.50 89 SER A O 1
ATOM 691 N N . GLU A 1 90 ? -15.668 6.800 8.200 1.00 89.38 90 GLU A N 1
ATOM 692 C CA . GLU A 1 90 ? -16.461 8.028 8.244 1.00 89.38 90 GLU A CA 1
ATOM 693 C C . GLU A 1 90 ? -15.627 9.288 8.526 1.00 89.38 90 GLU A C 1
ATOM 695 O O . GLU A 1 90 ? -16.147 10.402 8.412 1.00 89.38 90 GLU A O 1
ATOM 700 N N . SER A 1 91 ? -14.362 9.135 8.913 1.00 92.06 91 SER A N 1
ATOM 701 C CA . SER A 1 91 ? -13.473 10.243 9.273 1.00 92.06 91 SER A CA 1
ATOM 702 C C . SER A 1 91 ? -12.642 10.743 8.100 1.00 92.06 91 SER A C 1
ATOM 704 O O . SER A 1 91 ? -12.413 10.044 7.107 1.00 92.06 91 SER A O 1
ATOM 706 N N . THR A 1 92 ? -12.198 11.994 8.194 1.00 88.00 92 THR A N 1
ATOM 707 C CA . THR A 1 92 ? -11.367 12.622 7.159 1.00 88.00 92 THR A CA 1
ATOM 708 C C . THR A 1 92 ? -9.892 12.302 7.327 1.00 88.00 92 THR A C 1
ATOM 710 O O . THR A 1 92 ? -9.205 12.065 6.331 1.00 88.00 92 THR A O 1
ATOM 713 N N . ASP A 1 93 ? -9.421 12.255 8.569 1.00 90.31 93 ASP A N 1
ATOM 714 C CA . ASP A 1 93 ? -8.022 12.059 8.919 1.00 90.31 93 ASP A CA 1
ATOM 715 C C . ASP A 1 93 ? -7.856 11.213 10.195 1.00 90.31 93 ASP A C 1
ATOM 717 O O . ASP A 1 93 ? -8.821 10.774 10.827 1.00 90.31 93 ASP A O 1
ATOM 721 N N . PHE A 1 94 ? -6.596 10.944 10.540 1.00 88.56 94 PHE A N 1
ATOM 722 C CA . PHE A 1 94 ? -6.230 10.123 11.692 1.00 88.56 94 PHE A CA 1
ATOM 723 C C . PHE A 1 94 ? -6.695 10.726 13.025 1.00 88.56 94 PHE A C 1
ATOM 725 O O . PHE A 1 94 ? -7.045 9.981 13.941 1.00 88.56 94 PHE A O 1
ATOM 732 N N . LEU A 1 95 ? -6.692 12.058 13.137 1.00 88.50 95 LEU A N 1
ATOM 733 C CA . LEU A 1 95 ? -7.062 12.759 14.364 1.00 88.50 95 LEU A CA 1
ATOM 734 C C . LEU A 1 95 ? -8.578 12.697 14.571 1.00 88.50 95 LEU A C 1
ATOM 736 O O . LEU A 1 95 ? -9.012 12.266 15.636 1.00 88.50 95 LEU A O 1
ATOM 740 N N . ASP A 1 96 ? -9.371 12.975 13.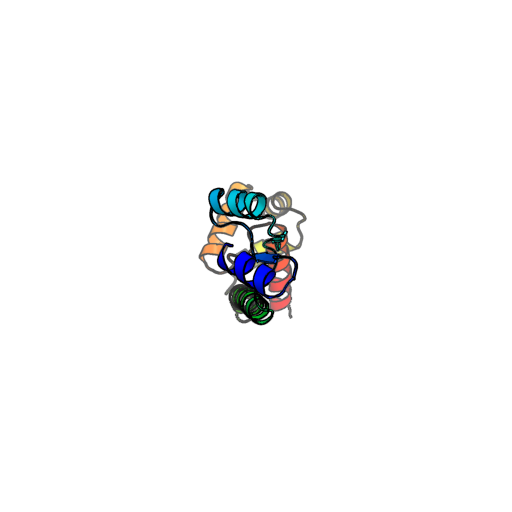536 1.00 89.50 96 ASP A N 1
ATOM 741 C CA . ASP A 1 96 ? -10.833 12.843 13.543 1.00 89.50 96 ASP A CA 1
ATOM 742 C C . ASP A 1 96 ? -11.262 11.408 13.904 1.00 89.50 96 ASP A C 1
ATOM 744 O O . ASP A 1 96 ? -12.135 11.198 14.748 1.00 89.50 96 ASP A O 1
ATOM 748 N N . ALA A 1 97 ? -10.590 10.382 13.366 1.00 89.56 97 ALA A N 1
ATOM 749 C CA . ALA A 1 97 ? -10.854 8.998 13.773 1.00 89.56 97 ALA A CA 1
ATOM 750 C C . ALA A 1 97 ? -10.589 8.739 15.261 1.00 89.56 97 ALA A C 1
ATOM 752 O O . ALA A 1 97 ? -11.378 8.051 15.916 1.00 89.56 97 ALA A O 1
ATOM 753 N N . SER A 1 98 ? -9.489 9.278 15.795 1.00 90.44 98 SER A N 1
ATOM 754 C CA . SER A 1 98 ? -9.148 9.126 17.212 1.00 90.44 98 SER A CA 1
ATOM 755 C C . SER A 1 98 ? -10.154 9.840 18.122 1.00 90.44 98 SER A C 1
ATOM 757 O O . SER A 1 98 ? -10.618 9.251 19.102 1.00 90.44 98 SER A O 1
ATOM 759 N N . GLU A 1 99 ? -10.600 11.041 17.740 1.00 90.25 99 GLU A N 1
ATOM 760 C CA . GLU A 1 99 ? -11.608 11.816 18.468 1.00 90.25 99 GLU A CA 1
ATOM 761 C C . GLU A 1 99 ? -12.964 11.105 18.505 1.00 90.25 99 GLU A C 1
ATOM 763 O O . GLU A 1 99 ? -13.588 11.010 19.565 1.00 90.25 99 GLU A O 1
ATOM 768 N N . ARG A 1 100 ? -13.400 10.521 17.382 1.00 90.38 100 ARG A N 1
ATOM 769 C CA . ARG A 1 100 ? -14.653 9.746 17.307 1.00 90.38 100 ARG A CA 1
ATOM 770 C C . ARG A 1 100 ? -14.651 8.520 18.207 1.00 90.38 100 ARG A C 1
ATOM 772 O O . ARG A 1 100 ? -15.688 8.161 18.764 1.00 90.38 100 ARG A O 1
ATOM 779 N N . LEU A 1 101 ? -13.490 7.894 18.374 1.00 89.00 101 LEU A N 1
ATOM 780 C CA . LEU A 1 101 ? -13.301 6.773 19.293 1.00 89.00 101 LEU A CA 1
ATOM 781 C C . LEU A 1 101 ? -13.041 7.226 20.736 1.00 89.00 101 LEU A C 1
ATOM 783 O O . LEU A 1 101 ? -12.965 6.378 21.623 1.00 89.00 101 LEU A O 1
ATOM 787 N N . LYS A 1 102 ? -12.945 8.541 20.986 1.00 90.19 102 LYS A N 1
ATOM 788 C CA . LYS A 1 102 ? -12.555 9.140 22.272 1.00 90.19 102 LYS A CA 1
ATOM 789 C C . LYS A 1 102 ? -11.214 8.602 22.784 1.00 90.19 102 LYS A C 1
ATOM 791 O O . LYS A 1 102 ? -11.020 8.466 23.991 1.00 90.19 102 LYS A O 1
ATOM 796 N N . LEU A 1 103 ? -10.306 8.284 21.864 1.00 89.88 103 LEU A N 1
ATOM 797 C CA . LEU A 1 103 ? -8.966 7.789 22.155 1.00 89.88 103 LEU A CA 1
ATOM 798 C C . LEU A 1 103 ? -7.947 8.896 21.919 1.00 89.88 103 LEU A C 1
ATOM 800 O O . LEU A 1 103 ? -8.092 9.708 21.009 1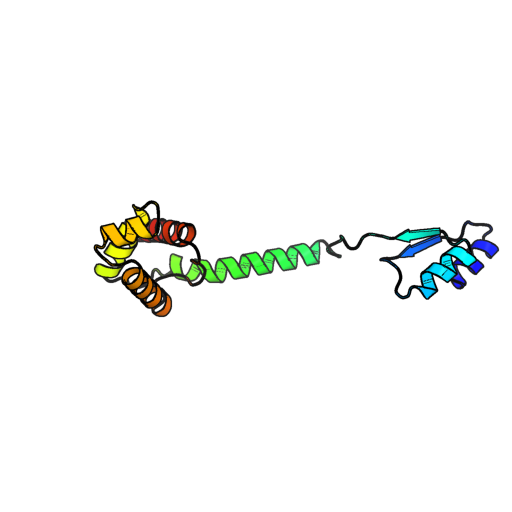.00 89.88 103 LEU A O 1
ATOM 804 N N . GLN A 1 104 ? -6.875 8.888 22.707 1.00 90.75 104 GLN A N 1
ATOM 805 C CA . GLN A 1 104 ? -5.710 9.707 22.386 1.00 90.75 104 GLN A CA 1
ATOM 806 C C . GLN A 1 104 ? -5.037 9.177 21.105 1.00 90.75 104 GLN A C 1
ATOM 808 O O . GLN A 1 104 ? -5.049 7.958 20.881 1.00 90.75 104 GLN A O 1
ATOM 813 N N . PRO A 1 105 ? -4.418 10.036 20.274 1.00 87.50 105 PRO A N 1
ATOM 814 C CA . PRO A 1 105 ? -3.772 9.619 19.026 1.00 87.50 105 PRO A CA 1
ATOM 815 C C . PRO A 1 105 ? -2.762 8.473 19.207 1.00 87.50 105 PRO A C 1
ATOM 817 O O . PRO A 1 105 ? -2.691 7.557 18.383 1.00 87.50 105 PRO A O 1
ATOM 820 N N . GLU A 1 106 ? -2.016 8.466 20.313 1.00 89.38 106 GLU A N 1
ATOM 821 C CA . GLU A 1 106 ? -1.040 7.423 20.639 1.00 89.38 106 GLU A CA 1
ATOM 822 C C . GLU A 1 106 ? -1.712 6.083 20.956 1.00 89.38 106 GLU A C 1
ATOM 824 O O . GLU A 1 106 ? -1.217 5.017 20.578 1.00 89.38 106 GLU A O 1
ATOM 829 N N . GLU A 1 107 ? -2.843 6.122 21.657 1.00 89.75 107 GLU A N 1
ATOM 830 C CA . GLU A 1 107 ? -3.621 4.937 22.004 1.00 89.75 107 GLU A CA 1
ATOM 831 C C . GLU A 1 107 ? -4.304 4.357 20.766 1.00 89.75 107 GLU A C 1
ATOM 833 O O . GLU A 1 107 ? -4.226 3.151 20.522 1.00 89.75 107 GLU A O 1
ATOM 838 N N . PHE A 1 108 ? -4.858 5.220 19.916 1.00 90.50 108 PHE A N 1
ATOM 839 C CA . PHE A 1 108 ? -5.414 4.828 18.629 1.00 90.50 108 PHE A CA 1
ATOM 840 C C . PHE A 1 108 ? -4.355 4.163 17.733 1.00 90.50 108 PHE A C 1
ATOM 842 O O . PHE A 1 108 ? -4.580 3.080 17.186 1.00 90.50 108 PHE A O 1
ATOM 849 N N . GLY A 1 109 ? -3.142 4.724 17.679 1.00 88.44 109 GLY A N 1
ATOM 850 C CA . GLY A 1 109 ? -2.005 4.109 16.989 1.00 88.44 109 GLY A CA 1
ATOM 851 C C . GLY A 1 109 ? -1.647 2.714 17.524 1.00 88.44 109 GLY A C 1
ATOM 852 O O . GLY A 1 109 ? -1.338 1.807 16.744 1.00 88.44 109 GLY A O 1
ATOM 853 N N . ARG A 1 110 ? -1.741 2.494 18.844 1.00 90.88 110 ARG A N 1
ATOM 854 C CA . ARG A 1 110 ? -1.529 1.168 19.457 1.00 90.88 110 ARG A CA 1
ATOM 855 C C . ARG A 1 110 ? -2.615 0.170 19.066 1.00 90.88 110 ARG A C 1
ATOM 857 O O . ARG A 1 110 ? -2.278 -0.977 18.767 1.00 90.88 110 ARG A O 1
ATOM 864 N N . VAL A 1 111 ? -3.881 0.591 19.032 1.00 89.75 111 VAL A N 1
ATOM 865 C CA . VAL A 1 111 ? -5.010 -0.251 18.595 1.00 89.75 111 VAL A CA 1
ATOM 866 C C . VAL A 1 111 ? -4.807 -0.703 17.150 1.00 89.75 111 VAL A C 1
ATOM 868 O O . VAL A 1 111 ? -4.817 -1.904 16.879 1.00 89.75 111 VAL A O 1
ATOM 871 N N . LEU A 1 112 ? -4.500 0.223 16.237 1.00 89.88 112 LEU A N 1
ATOM 872 C CA . LEU A 1 112 ? -4.205 -0.109 14.838 1.00 89.88 112 LEU A CA 1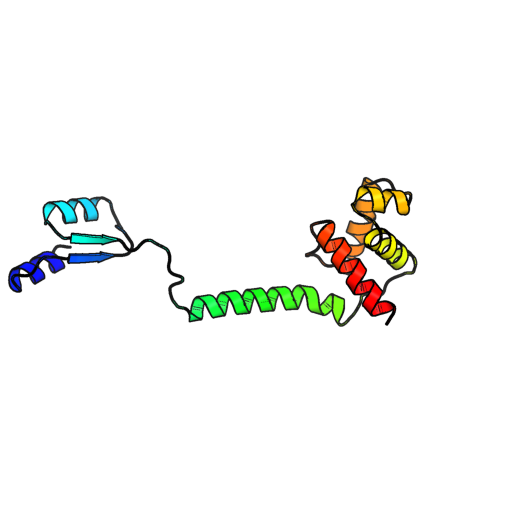
ATOM 873 C C . LEU A 1 112 ? -2.997 -1.044 14.709 1.00 89.88 112 LEU A C 1
ATOM 875 O O . LEU A 1 112 ? -3.009 -1.995 13.925 1.00 89.88 112 LEU A O 1
ATOM 879 N N . GLY A 1 113 ? -1.955 -0.811 15.511 1.00 88.44 113 GLY A N 1
ATOM 880 C CA . GLY A 1 113 ? -0.785 -1.684 15.577 1.00 88.44 113 GLY A CA 1
ATOM 881 C C . GLY A 1 113 ? -1.133 -3.109 16.016 1.00 88.44 113 GLY A C 1
ATOM 882 O O . GLY A 1 113 ? -0.627 -4.070 15.432 1.00 88.44 113 GLY A O 1
ATOM 883 N N . LYS A 1 114 ? -2.018 -3.260 17.007 1.00 89.88 114 LYS A N 1
ATOM 884 C CA . LYS A 1 114 ? -2.523 -4.558 17.471 1.00 89.88 114 LYS A CA 1
ATOM 885 C C . LYS A 1 114 ? -3.353 -5.248 16.386 1.00 89.88 114 LYS A C 1
ATOM 887 O O . LYS A 1 114 ? -3.049 -6.387 16.042 1.00 89.88 114 LYS A O 1
ATOM 892 N N . MET A 1 115 ? -4.299 -4.539 15.769 1.00 88.12 115 MET A N 1
ATOM 893 C CA . MET A 1 115 ? -5.120 -5.071 14.675 1.00 88.12 115 MET A CA 1
ATOM 894 C C . MET A 1 115 ? -4.270 -5.542 13.483 1.00 88.12 115 MET A C 1
ATOM 896 O O . MET A 1 115 ? -4.555 -6.580 12.888 1.00 88.12 115 MET A O 1
ATOM 900 N N . ARG A 1 116 ? -3.178 -4.837 13.157 1.00 87.75 116 ARG A N 1
ATOM 901 C CA . ARG A 1 116 ? -2.239 -5.253 12.100 1.00 87.75 116 ARG A CA 1
ATOM 902 C C . ARG A 1 116 ? -1.461 -6.522 12.468 1.00 87.75 116 ARG A C 1
ATOM 904 O O . ARG A 1 116 ? -1.225 -7.366 11.608 1.00 87.75 116 ARG A O 1
ATOM 911 N N . LYS A 1 117 ? -1.063 -6.680 13.736 1.00 86.00 117 LYS A N 1
ATOM 912 C CA . LYS A 1 117 ? -0.385 -7.900 14.222 1.00 86.00 117 LYS A CA 1
ATOM 913 C C . LYS A 1 117 ? -1.310 -9.113 14.228 1.00 86.00 117 LYS A C 1
ATOM 915 O O . LYS A 1 117 ? -0.865 -10.206 13.903 1.00 86.00 117 LYS A O 1
ATOM 920 N N . GLU A 1 118 ? -2.580 -8.904 14.558 1.00 84.50 118 GLU A N 1
ATOM 921 C CA . GLU A 1 118 ? -3.623 -9.936 14.563 1.00 84.50 118 GLU A CA 1
ATOM 922 C C . GLU A 1 118 ? -4.114 -10.306 13.152 1.00 84.50 118 GLU A C 1
ATOM 924 O O . GLU A 1 118 ? -4.950 -11.191 13.007 1.00 84.50 118 GLU A O 1
ATOM 929 N N . GLY A 1 119 ? -3.604 -9.648 12.104 1.00 81.50 119 GLY A N 1
ATOM 930 C CA . GLY A 1 119 ? -4.001 -9.911 10.719 1.00 81.50 119 GLY A CA 1
ATOM 931 C C . GLY A 1 119 ? -5.366 -9.334 10.336 1.00 81.50 119 GLY A C 1
ATOM 932 O O . GLY A 1 119 ? -5.889 -9.670 9.279 1.00 81.50 119 GLY A O 1
ATOM 933 N N . LYS A 1 120 ? -5.937 -8.452 11.166 1.00 85.00 120 LYS A N 1
ATOM 934 C CA . LYS A 1 120 ? -7.215 -7.771 10.898 1.00 85.00 120 LYS A CA 1
ATOM 935 C C . LYS A 1 120 ? -7.063 -6.595 9.935 1.00 85.00 120 LYS A C 1
ATOM 937 O O . LYS A 1 120 ? -7.991 -6.258 9.205 1.00 85.00 120 LYS A O 1
ATOM 942 N N . LEU A 1 121 ? -5.884 -5.970 9.940 1.00 86.12 121 LEU A N 1
ATOM 943 C CA . LEU A 1 121 ? -5.505 -4.914 9.006 1.00 86.12 121 LEU A CA 1
ATOM 944 C C . LEU A 1 121 ? -4.354 -5.383 8.109 1.00 86.12 121 LEU A C 1
ATOM 946 O O . LEU A 1 121 ? -3.400 -5.985 8.618 1.00 86.12 121 LEU A O 1
ATOM 950 N N . PRO A 1 122 ? -4.387 -5.075 6.804 1.00 84.00 122 PRO A N 1
ATOM 951 C CA . PRO A 1 122 ? -3.297 -5.402 5.907 1.00 84.00 122 PRO A CA 1
ATOM 952 C C . PRO A 1 122 ? -2.000 -4.682 6.279 1.00 84.00 122 PRO A C 1
ATOM 954 O O . PRO A 1 122 ? -1.983 -3.598 6.865 1.00 84.00 122 PRO A O 1
ATOM 957 N N . ARG A 1 123 ? -0.868 -5.275 5.897 1.00 81.62 123 ARG A N 1
ATOM 958 C CA . ARG A 1 123 ? 0.452 -4.670 6.135 1.00 81.62 123 ARG A CA 1
ATOM 959 C C . ARG A 1 123 ? 0.744 -3.494 5.205 1.00 81.62 123 ARG A C 1
ATOM 961 O O . ARG A 1 123 ? 1.538 -2.630 5.568 1.00 81.62 123 ARG A O 1
ATOM 968 N N . TRP A 1 124 ? 0.095 -3.454 4.045 1.00 82.19 124 TRP A N 1
ATOM 969 C CA . TRP A 1 124 ? 0.285 -2.411 3.041 1.00 82.19 124 TRP A CA 1
ATOM 970 C C . TRP A 1 124 ? -0.426 -1.097 3.376 1.00 82.19 124 TRP A C 1
ATOM 972 O O . TRP A 1 124 ? -0.076 -0.085 2.784 1.00 82.19 124 TRP A O 1
ATOM 982 N N . THR A 1 125 ? -1.362 -1.061 4.336 1.00 84.25 125 THR A N 1
ATOM 983 C CA . THR A 1 125 ? -1.995 0.191 4.787 1.00 84.25 125 THR A CA 1
ATOM 984 C C . THR A 1 125 ? -1.007 0.984 5.652 1.00 84.25 125 THR A C 1
ATOM 986 O O . THR A 1 125 ? -1.024 0.882 6.889 1.00 84.25 125 THR A O 1
ATOM 989 N N . ARG A 1 126 ? -0.090 1.705 5.002 1.00 81.94 126 ARG A N 1
ATOM 990 C CA . ARG A 1 126 ? 0.915 2.565 5.645 1.00 81.94 126 ARG A CA 1
ATOM 991 C C . ARG A 1 126 ? 0.350 3.950 5.921 1.00 81.94 126 ARG A C 1
ATOM 993 O O . ARG A 1 126 ? 0.588 4.488 6.997 1.00 81.94 126 ARG A O 1
ATOM 1000 N N . ASP A 1 127 ? -0.456 4.447 4.989 1.00 88.31 127 ASP A N 1
ATOM 1001 C CA . ASP A 1 127 ? -1.065 5.769 5.064 1.00 88.31 127 ASP A CA 1
ATOM 1002 C C . ASP A 1 127 ? -2.535 5.701 5.481 1.00 88.31 127 ASP A C 1
ATOM 1004 O O . ASP A 1 127 ? -3.228 4.693 5.292 1.00 88.31 127 ASP A O 1
ATOM 1008 N N . TYR A 1 128 ? -3.040 6.812 6.020 1.00 88.12 128 TYR A N 1
ATOM 1009 C CA . TYR A 1 128 ? -4.424 6.901 6.481 1.00 88.12 128 TYR A CA 1
ATOM 1010 C C . TYR A 1 128 ? -5.442 6.719 5.347 1.00 88.12 128 TYR A C 1
ATOM 1012 O O . TYR A 1 128 ? -6.466 6.062 5.522 1.00 88.12 128 TYR A O 1
ATOM 1020 N N . SER A 1 129 ? -5.140 7.238 4.156 1.00 87.12 129 SER A N 1
ATOM 1021 C CA . SER A 1 129 ?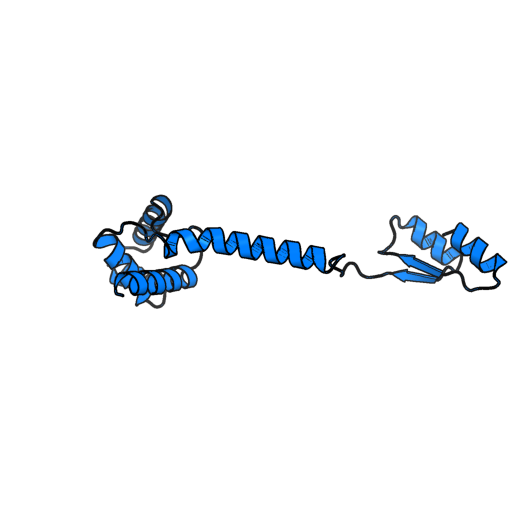 -5.986 7.089 2.967 1.00 87.12 129 SER A CA 1
ATOM 1022 C C . SER A 1 129 ? -6.190 5.619 2.584 1.00 87.12 129 SER A C 1
ATOM 1024 O O . SER A 1 129 ? -7.313 5.198 2.308 1.00 87.12 129 SER A O 1
ATOM 1026 N N . GLN A 1 130 ? -5.120 4.823 2.631 1.00 88.38 130 GLN A N 1
ATOM 1027 C CA . GLN A 1 130 ? -5.146 3.384 2.365 1.00 88.38 130 GLN A CA 1
ATOM 1028 C C . GLN A 1 130 ? -5.939 2.637 3.438 1.00 88.38 130 GLN A C 1
ATOM 1030 O O . GLN A 1 130 ? -6.760 1.781 3.114 1.00 88.38 130 GLN A O 1
ATOM 1035 N N . LEU A 1 131 ? -5.725 2.986 4.711 1.00 89.62 131 LEU A N 1
ATOM 1036 C CA . LEU A 1 131 ? -6.465 2.417 5.836 1.00 89.62 131 LEU A CA 1
ATOM 1037 C C . LEU A 1 131 ? -7.971 2.691 5.713 1.00 89.62 131 LEU A C 1
ATOM 1039 O O . LEU A 1 131 ? -8.778 1.778 5.878 1.00 89.62 131 LEU A O 1
ATOM 1043 N N . ARG A 1 132 ? -8.346 3.925 5.364 1.00 90.44 132 ARG A N 1
ATOM 1044 C CA . ARG A 1 132 ? -9.738 4.324 5.139 1.00 90.44 132 ARG A CA 1
ATOM 1045 C C . ARG A 1 132 ? -10.363 3.588 3.958 1.00 90.44 132 ARG A C 1
ATOM 1047 O O . ARG A 1 132 ? -11.468 3.069 4.086 1.00 90.44 132 ARG A O 1
ATOM 1054 N N . ALA A 1 133 ? -9.659 3.495 2.830 1.00 87.56 133 ALA A N 1
ATOM 1055 C CA . ALA A 1 133 ? -10.132 2.753 1.662 1.00 87.56 133 ALA A CA 1
ATOM 1056 C C . ALA A 1 133 ? -10.359 1.267 1.984 1.00 87.56 133 ALA A C 1
ATOM 1058 O O . ALA A 1 133 ? -11.382 0.694 1.597 1.00 87.56 133 ALA A O 1
ATOM 1059 N N . TRP A 1 134 ? -9.440 0.662 2.741 1.00 87.44 134 TRP A N 1
ATOM 1060 C CA . TRP A 1 134 ? -9.590 -0.704 3.226 1.00 87.44 134 TRP A CA 1
ATOM 1061 C C . TRP A 1 134 ? -10.807 -0.856 4.140 1.00 87.44 134 TRP A C 1
ATOM 1063 O O . TRP A 1 134 ? -11.633 -1.730 3.895 1.00 87.44 134 TRP A O 1
ATOM 1073 N N . ALA A 1 135 ? -10.963 0.019 5.139 1.00 88.75 135 ALA A N 1
ATOM 1074 C CA . ALA A 1 135 ? -12.096 -0.014 6.062 1.00 88.75 135 ALA A CA 1
ATOM 1075 C C . ALA A 1 135 ? -13.440 0.106 5.327 1.00 88.75 135 ALA A C 1
ATOM 1077 O O . ALA A 1 135 ? -14.337 -0.700 5.559 1.00 88.75 135 ALA A O 1
ATOM 1078 N N . CYS A 1 136 ? -13.555 1.038 4.374 1.00 87.62 136 CYS A N 1
ATOM 1079 C CA . CYS A 1 136 ? -14.740 1.176 3.524 1.00 87.62 136 CYS A CA 1
ATOM 1080 C C . CYS A 1 136 ? -15.035 -0.094 2.715 1.00 87.62 136 CYS A C 1
ATOM 1082 O O . CYS A 1 136 ? -16.191 -0.488 2.582 1.00 87.62 136 CYS A O 1
ATOM 1084 N N . THR A 1 137 ? -14.000 -0.720 2.153 1.00 86.56 137 THR A N 1
ATOM 1085 C CA . THR A 1 137 ? -14.152 -1.937 1.346 1.00 86.56 137 THR A CA 1
ATOM 1086 C C . THR A 1 137 ? -14.611 -3.098 2.218 1.00 86.56 137 THR A C 1
ATOM 1088 O O . THR A 1 137 ? -15.594 -3.758 1.896 1.00 86.56 137 THR A O 1
ATOM 1091 N N . LEU A 1 138 ? -13.945 -3.307 3.353 1.00 84.31 138 LEU A N 1
ATOM 1092 C CA . LEU A 1 138 ? -14.225 -4.412 4.257 1.00 84.31 138 LEU A CA 1
ATOM 1093 C C . LEU A 1 138 ? -15.626 -4.312 4.878 1.00 84.31 138 LEU A C 1
ATOM 1095 O O . LEU A 1 138 ? -16.335 -5.309 4.922 1.00 84.31 138 LEU A O 1
ATOM 1099 N N . LEU A 1 139 ? -16.052 -3.115 5.300 1.00 85.81 139 LEU A N 1
ATOM 1100 C CA . LEU A 1 139 ? -17.401 -2.900 5.839 1.00 85.81 139 LEU A CA 1
ATOM 1101 C C . LEU A 1 139 ? -18.484 -3.225 4.804 1.00 85.81 139 LEU A C 1
ATOM 1103 O O . LEU A 1 139 ? -19.439 -3.922 5.127 1.00 85.81 139 LEU A O 1
ATOM 1107 N N . ARG A 1 140 ? -18.300 -2.818 3.541 1.00 83.94 140 ARG A N 1
ATOM 1108 C CA . ARG A 1 140 ? -19.236 -3.159 2.455 1.00 83.94 140 ARG A CA 1
ATOM 1109 C C . ARG A 1 140 ? -19.327 -4.661 2.195 1.00 83.94 140 ARG A C 1
ATOM 1111 O O . ARG A 1 140 ? -20.400 -5.138 1.859 1.00 83.94 140 ARG A O 1
ATOM 1118 N N . PHE A 1 141 ? -18.221 -5.391 2.341 1.00 78.38 141 PHE A N 1
ATOM 1119 C CA . PHE A 1 141 ? -18.206 -6.852 2.216 1.00 78.38 141 PHE A CA 1
ATOM 1120 C C . PHE A 1 141 ? -18.866 -7.576 3.398 1.00 78.38 141 PHE A C 1
ATOM 1122 O O . PHE A 1 141 ? -19.234 -8.733 3.249 1.00 78.38 141 PHE A O 1
ATOM 1129 N N . LEU A 1 142 ? -18.977 -6.934 4.564 1.00 74.44 142 LEU A N 1
ATOM 1130 C CA . LEU A 1 142 ? -19.622 -7.505 5.753 1.00 74.44 142 LEU A CA 1
ATOM 1131 C C . LEU A 1 142 ? -21.119 -7.178 5.827 1.00 74.44 142 LEU A C 1
ATOM 1133 O O . LEU A 1 142 ? -21.870 -7.920 6.452 1.00 74.44 142 LEU A O 1
ATOM 1137 N N . GLU A 1 143 ? -21.537 -6.057 5.235 1.00 69.38 143 GLU A N 1
ATOM 1138 C CA . GLU A 1 143 ? -22.932 -5.597 5.199 1.00 69.38 143 GLU A CA 1
ATOM 1139 C C . GLU A 1 143 ? -23.718 -6.109 3.970 1.00 69.38 143 GLU A C 1
ATOM 1141 O O . GLU A 1 143 ? -24.935 -5.923 3.922 1.00 69.38 143 GLU A O 1
ATOM 1146 N N . GLY A 1 144 ? -23.046 -6.731 2.991 1.00 57.03 144 GLY A N 1
ATOM 1147 C CA . GLY A 1 144 ? -23.644 -7.323 1.782 1.00 57.03 144 GLY A CA 1
ATOM 1148 C C . GLY A 1 144 ? -23.715 -8.841 1.833 1.00 57.03 144 GLY A C 1
ATOM 1149 O O . GLY A 1 144 ? -24.747 -9.379 1.373 1.00 57.03 144 GLY A O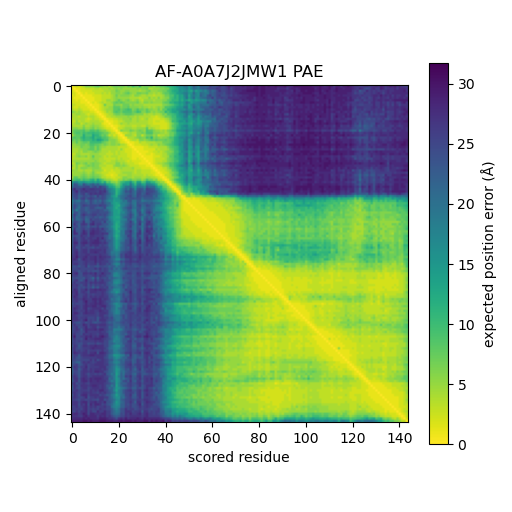 1
#

Mean predicted aligned error: 13.92 Å

Sequence (144 aa):
MRQAYVNALLLKAIPMVVCRGFSDPSARALAEELGVHVIELEDLLISDPEELRAMIREEVRSAMMEVLPGVLRPPQLSEDDVKVLRAISESTDFLDASERLKLQPEEFGRVLGKMRKEGKLPRWTRDYSQLRAWACTLLRFLEG

Foldseek 3Di:
DVVLLVVCVVVVHAREDEECDDPDPVVVVVCVVSVYHYHHDHPDDPPDPVNVVVVVVVVVVVVCVQPVVCQVPPDDDDPVNLQLLVLLQPDDALVSSCVSVVHDSVVNVVVVVVCCVSVNDGPPCPGSVSSNVSSVSSVVSVVD

pLDDT: mean 82.14, std 8.46, range [55.0, 93.56]

Nearest PDB structures (foldseek):
  6zj2-assembly2_C  TM=3.501E-01  e=9.038E-02  Salmonella enterica subsp. enterica serovar Typhimurium str. LT2
  3onq-assembly1_B-2  TM=4.850E-01  e=5.957E-01  Bifidobacterium adolescentis ATCC 15703
  7r3e-assembly1_B  TM=4.590E-01  e=5.626E-01  Pseudomonas aeruginosa PAO1
  3onq-assembly3_D  TM=4.483E-01  e=9.410E-01  Bifidobacterium adolescentis ATCC 15703
  5ohx-assembly2_B  TM=4.928E-01  e=1.978E+00  Apis mellifera

Secondary structure (DSSP, 8-state):
-HHHHHHHHHTT---EEEESS-SSHHHHHHHHHTT-EEEEPPS---S-HHHHHHHHHHHHHHHHHHHHHHHHS-----HHHHHHHHHHHH-SSHHHHHHHTT--HHHHHHHHHHHHHTTSS-TT--SHHHHHHHHHHHHHHHH-

Solvent-accessible surface area (backbone atoms only — not comparable to full-atom values): 8374 Å² total; per-residue (Å²): 106,73,66,47,43,52,51,15,59,77,66,76,47,81,27,63,49,79,41,82,59,74,97,41,75,69,60,50,55,53,26,62,77,66,64,39,46,70,47,67,47,74,99,78,62,80,88,38,74,64,56,50,51,50,52,51,51,49,53,52,51,50,53,45,66,67,50,46,56,59,66,79,51,61,57,94,68,52,76,67,52,48,52,52,35,49,35,39,45,77,33,92,48,72,64,53,23,15,55,72,68,74,38,55,65,71,56,41,50,49,51,55,53,50,37,39,72,72,58,66,37,66,86,80,50,79,49,65,68,49,42,26,54,48,30,48,51,54,51,53,68,73,78,105

Radius of gyration: 29.44 Å; Cα contacts (8 Å, |Δi|>4): 115; chains: 1; bounding box: 66×27×70 Å